Protein AF-A0A9D6ZUT1-F1 (afdb_monomer_lite)

pLDDT: mean 94.82, std 5.67, range [54.94, 98.81]

Sequence 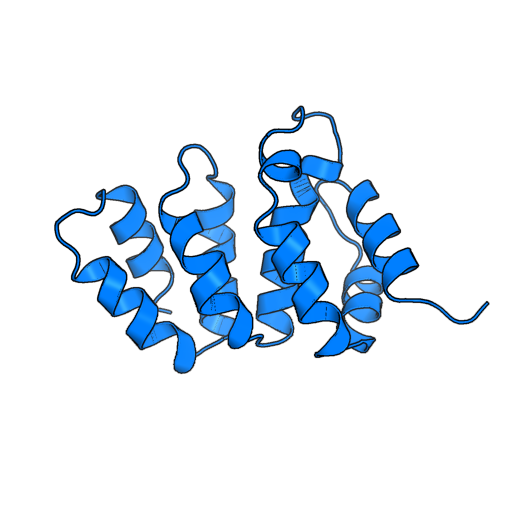(132 aa):
MKETLQNALDEMLTTGETIADDLITRIKAFGQIAVPRLIEIATSEELNHTESDDPRVYAPLHAVKILGELRAVESIEPLLPMLAWDDDDWLDNVFPEYFGHIGKPGIAPLERVLADATRTIHTQARASNSLV

Foldseek 3Di:
DDDDLVVLLVVLQQPAQDDDPVSLVVNCVCQPVNLVVLLCLLLPPCQCPDDNPRSSVCSNVSSLQSCLQSLVLVSQVSCLCVLQDPPPCSLLVRLLSSLVSVPPSNLVSLVVQCPPPVGDPSSNVSSVSNPD

Secondary structure (DSSP, 8-state):
----HHHHHHHHTTSTT---HHHHHHHHHTGGGTHHHHHHHHT-HHHHTS-TTSGGGGHHHHHHHHHHHTT-GGGHHHHGGGGG-SS-THHHHHHHHHHHHH-HHHHHHHHHHHH-TTS-HHHHHHHHHT--

Radius of gyration: 14.71 Å; chains: 1; bounding box: 39×27×40 Å

Structure (mmCIF, N/CA/C/O backbone):
data_AF-A0A9D6ZUT1-F1
#
_entry.id   AF-A0A9D6ZUT1-F1
#
loop_
_atom_site.group_PDB
_atom_site.id
_atom_site.type_symbol
_atom_site.label_atom_id
_atom_site.label_alt_id
_atom_site.label_comp_id
_atom_site.label_asym_id
_atom_site.label_entity_id
_atom_site.label_seq_id
_atom_site.pdbx_PDB_ins_code
_atom_site.Cartn_x
_atom_site.Cartn_y
_atom_site.Cartn_z
_atom_site.occupancy
_atom_site.B_iso_or_equiv
_atom_site.auth_seq_id
_atom_site.auth_comp_id
_atom_site.auth_asym_id
_atom_site.auth_atom_id
_atom_site.pdbx_PDB_model_num
ATOM 1 N N . MET A 1 1 ? -21.723 4.047 20.429 1.00 54.94 1 MET A N 1
ATOM 2 C CA . MET A 1 1 ? -21.621 4.849 19.188 1.00 54.94 1 MET A CA 1
ATOM 3 C C . MET A 1 1 ? -21.538 3.888 18.017 1.00 54.94 1 MET A C 1
ATOM 5 O O . MET A 1 1 ? -20.978 2.818 18.209 1.00 54.94 1 MET A O 1
ATOM 9 N N . LYS A 1 2 ? -22.113 4.219 16.854 1.00 76.38 2 LYS A N 1
ATOM 10 C CA . LYS A 1 2 ? -21.816 3.465 15.625 1.00 76.38 2 LYS A CA 1
ATOM 11 C C . LYS A 1 2 ? -20.376 3.779 15.219 1.00 76.38 2 LYS A C 1
ATOM 13 O O . LYS A 1 2 ? -19.978 4.937 15.314 1.00 76.38 2 LYS A O 1
ATOM 18 N N . GLU A 1 3 ? -19.622 2.764 14.825 1.00 87.81 3 GLU A N 1
ATOM 19 C CA . GLU A 1 3 ? -18.271 2.938 14.296 1.00 87.81 3 GLU A CA 1
ATOM 20 C C . GLU 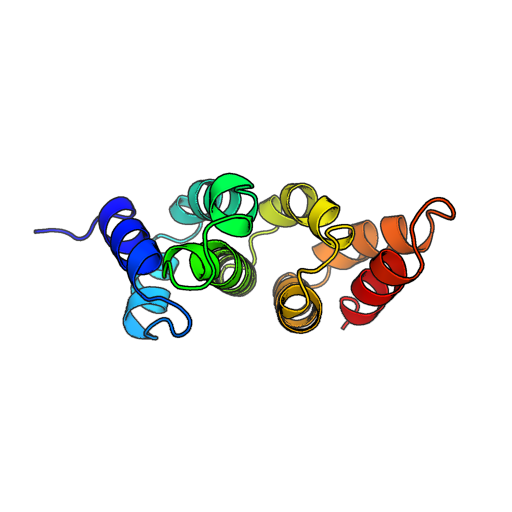A 1 3 ? -18.299 3.769 13.005 1.00 87.81 3 GLU A C 1
ATOM 22 O O . GLU A 1 3 ? -19.228 3.648 12.200 1.00 87.81 3 GLU A O 1
ATOM 27 N N . THR A 1 4 ? -17.303 4.636 12.830 1.00 96.06 4 THR A N 1
ATOM 28 C CA . THR A 1 4 ? -17.105 5.437 11.618 1.00 96.06 4 THR A CA 1
ATOM 29 C C . THR A 1 4 ? -15.783 5.038 10.975 1.00 96.06 4 THR A C 1
ATOM 31 O O . THR A 1 4 ? -14.843 4.666 11.676 1.00 96.06 4 THR A O 1
ATOM 34 N N . LEU A 1 5 ? -15.693 5.160 9.647 1.00 95.62 5 LEU A N 1
ATOM 35 C CA . LEU A 1 5 ? -14.440 4.920 8.930 1.00 95.62 5 LEU A CA 1
ATOM 36 C C . LEU A 1 5 ? -13.315 5.806 9.480 1.00 95.62 5 LEU A C 1
ATOM 38 O O . LEU A 1 5 ? -12.208 5.329 9.672 1.00 95.62 5 LEU A O 1
ATOM 42 N N . GLN A 1 6 ? -13.614 7.075 9.778 1.00 96.50 6 GLN A N 1
ATOM 43 C CA . GLN A 1 6 ? -12.619 8.003 10.312 1.00 96.50 6 GLN A CA 1
ATOM 44 C C . GLN A 1 6 ? -12.026 7.500 11.631 1.00 96.50 6 GLN A C 1
ATOM 46 O O . GLN A 1 6 ? -10.812 7.478 11.755 1.00 96.50 6 GLN A O 1
ATOM 51 N N . ASN A 1 7 ? -12.850 7.014 12.564 1.00 96.38 7 ASN A N 1
ATOM 52 C CA . ASN A 1 7 ? -12.347 6.511 13.842 1.00 96.38 7 ASN A CA 1
ATOM 53 C C . ASN A 1 7 ? -11.437 5.285 13.660 1.00 96.38 7 ASN A C 1
ATOM 55 O O . ASN A 1 7 ? -10.431 5.175 14.350 1.00 96.38 7 ASN A O 1
ATOM 59 N N . ALA A 1 8 ? -11.776 4.376 12.738 1.00 97.19 8 ALA A N 1
ATOM 60 C CA . ALA A 1 8 ? -10.938 3.214 12.445 1.00 97.19 8 ALA A CA 1
ATOM 61 C C . ALA A 1 8 ? -9.606 3.622 11.783 1.00 97.19 8 ALA A C 1
ATOM 63 O O . ALA A 1 8 ? -8.556 3.074 12.103 1.00 97.19 8 ALA A O 1
ATOM 64 N N . LEU A 1 9 ? -9.621 4.619 10.894 1.00 97.44 9 LEU A N 1
ATOM 65 C CA . LEU A 1 9 ? -8.394 5.147 10.289 1.00 97.44 9 LEU A CA 1
ATOM 66 C C . LEU A 1 9 ? -7.528 5.913 11.301 1.00 97.44 9 LEU A C 1
ATOM 68 O O . LEU A 1 9 ? -6.310 5.773 11.273 1.00 97.44 9 LEU A O 1
ATOM 72 N N . ASP A 1 10 ? -8.136 6.668 12.218 1.00 97.19 10 ASP A N 1
ATOM 73 C CA . ASP A 1 10 ? -7.419 7.351 13.303 1.00 97.19 10 ASP A CA 1
ATOM 74 C C . ASP A 1 10 ? -6.724 6.340 14.227 1.00 97.19 10 ASP A C 1
ATOM 76 O O . ASP A 1 10 ? -5.581 6.540 14.631 1.00 97.19 10 ASP A O 1
ATOM 80 N N . GLU A 1 11 ? -7.387 5.218 14.518 1.00 96.94 11 GLU A N 1
ATOM 81 C CA . GLU A 1 11 ? -6.796 4.109 15.268 1.00 96.94 11 GLU A CA 1
ATOM 82 C C . GLU A 1 11 ? -5.605 3.499 14.509 1.00 96.94 11 GLU A C 1
ATOM 84 O O . GLU A 1 11 ? -4.519 3.357 15.080 1.00 96.94 11 GLU A O 1
ATOM 89 N N . MET A 1 12 ? -5.763 3.241 13.204 1.00 97.44 12 MET A N 1
ATOM 90 C CA . MET A 1 12 ? -4.701 2.709 12.339 1.00 97.44 12 MET A CA 1
ATOM 91 C C . MET A 1 12 ? -3.456 3.605 12.330 1.00 97.44 12 MET A C 1
ATOM 93 O O . MET A 1 12 ? -2.341 3.098 12.426 1.00 97.44 12 MET A O 1
ATOM 97 N N . LEU A 1 13 ? -3.637 4.930 12.292 1.00 96.38 13 LEU A N 1
ATOM 98 C CA . LEU A 1 13 ? -2.541 5.908 12.344 1.00 96.38 13 LEU A CA 1
ATOM 99 C C . LEU A 1 13 ? -1.717 5.837 13.643 1.00 96.38 13 LEU A C 1
ATOM 101 O O . LEU A 1 13 ? -0.604 6.350 13.686 1.00 96.38 13 LEU A O 1
ATOM 105 N N . THR A 1 14 ? -2.236 5.205 14.697 1.00 95.00 14 THR A N 1
ATOM 106 C CA . THR A 1 14 ? -1.574 5.123 16.011 1.00 95.00 14 THR A CA 1
ATOM 107 C C . THR A 1 14 ? -1.100 3.718 16.386 1.00 95.00 14 THR A C 1
ATOM 109 O O . THR A 1 14 ? -0.491 3.556 17.442 1.00 95.00 14 THR A O 1
ATOM 112 N N . THR A 1 15 ? -1.346 2.701 15.547 1.00 91.38 15 THR A N 1
ATOM 113 C CA . THR A 1 15 ? -1.064 1.296 15.909 1.00 91.38 15 THR A CA 1
ATOM 114 C C . THR A 1 15 ? 0.423 0.916 15.755 1.00 91.38 15 THR A C 1
ATOM 116 O O . THR A 1 15 ? 0.881 -0.042 16.375 1.00 91.38 15 THR A O 1
ATOM 119 N N . GLY A 1 16 ? 1.211 1.695 15.002 1.00 93.31 16 GLY A N 1
ATOM 120 C CA . GLY A 1 16 ? 2.632 1.417 14.764 1.00 93.31 16 GLY A CA 1
ATOM 121 C C . GLY A 1 16 ? 2.840 0.238 13.810 1.00 93.31 16 GLY A C 1
ATOM 122 O O . GLY A 1 16 ? 2.023 0.016 12.924 1.00 93.31 16 GLY A O 1
ATOM 123 N N . GLU A 1 17 ? 3.923 -0.526 13.976 1.00 92.94 17 GLU A N 1
ATOM 124 C CA . GLU A 1 17 ? 4.332 -1.582 13.029 1.00 92.94 17 GLU A CA 1
ATOM 125 C C . GLU A 1 17 ? 3.309 -2.709 12.861 1.00 92.94 17 GLU A C 1
ATOM 127 O O . GLU A 1 17 ? 3.133 -3.239 11.766 1.00 92.94 17 GLU A O 1
ATOM 132 N N . THR A 1 18 ? 2.623 -3.091 13.937 1.00 93.75 18 THR A N 1
ATOM 133 C CA . THR A 1 18 ? 1.661 -4.197 13.915 1.00 93.75 18 THR A CA 1
ATOM 134 C C . THR A 1 18 ? 0.250 -3.651 13.982 1.00 93.75 18 THR A C 1
ATOM 136 O O . THR A 1 18 ? -0.088 -2.954 14.929 1.00 93.75 18 THR A O 1
ATOM 139 N N . ILE A 1 19 ? -0.592 -4.021 13.021 1.00 93.94 19 ILE A N 1
ATOM 140 C CA . ILE A 1 19 ? -2.022 -3.714 13.039 1.00 93.94 19 ILE A CA 1
ATOM 141 C C . ILE A 1 19 ? -2.816 -4.930 13.530 1.00 93.94 19 ILE A C 1
ATOM 143 O O . ILE A 1 19 ? -2.487 -6.068 13.201 1.00 93.94 19 ILE A O 1
ATOM 147 N N . ALA A 1 20 ? -3.852 -4.704 14.337 1.00 95.44 20 ALA A N 1
ATOM 148 C CA . ALA A 1 20 ? -4.694 -5.785 14.841 1.00 95.44 20 ALA A CA 1
ATOM 149 C C . ALA A 1 20 ? -5.657 -6.311 13.759 1.00 95.44 20 ALA A C 1
ATOM 151 O O . ALA A 1 20 ? -6.266 -5.530 13.021 1.00 95.44 20 ALA A O 1
ATOM 152 N N . ASP A 1 21 ? -5.861 -7.631 13.708 1.00 94.94 21 ASP A N 1
ATOM 153 C CA . ASP A 1 21 ? -6.769 -8.279 12.745 1.00 94.94 21 ASP A CA 1
ATOM 154 C C . ASP A 1 21 ? -8.211 -7.753 12.842 1.00 94.94 21 ASP A C 1
ATOM 156 O O . ASP A 1 21 ? -8.922 -7.650 11.835 1.00 94.94 21 ASP A O 1
ATOM 160 N N . ASP A 1 22 ? -8.664 -7.398 14.051 1.00 96.50 22 ASP A N 1
ATOM 161 C CA . ASP A 1 22 ? -9.987 -6.809 14.247 1.00 96.50 22 ASP A CA 1
ATOM 162 C C . ASP A 1 22 ? -10.084 -5.424 13.599 1.00 96.50 22 ASP A C 1
ATOM 164 O O . ASP A 1 22 ? -11.106 -5.116 12.988 1.00 96.50 22 ASP A O 1
ATOM 168 N N . LEU A 1 23 ? -9.019 -4.619 13.660 1.00 96.94 23 LEU A N 1
ATOM 169 C CA . LEU A 1 23 ? -8.979 -3.296 13.050 1.00 96.94 23 LEU A CA 1
ATOM 170 C C . LEU A 1 23 ? -8.961 -3.398 11.523 1.00 96.94 23 LEU A C 1
ATOM 172 O O . LEU A 1 23 ? -9.748 -2.719 10.859 1.00 96.94 23 LEU A O 1
ATOM 176 N N . ILE A 1 24 ? -8.165 -4.317 10.963 1.00 96.56 24 ILE A N 1
ATOM 177 C CA . ILE A 1 24 ? -8.205 -4.637 9.526 1.00 96.56 24 ILE A CA 1
ATOM 178 C C . ILE A 1 24 ? -9.632 -5.027 9.115 1.00 96.56 24 ILE A C 1
ATOM 180 O O . ILE A 1 24 ? -10.177 -4.508 8.137 1.00 96.56 24 ILE A O 1
ATOM 184 N N . THR A 1 25 ? -10.271 -5.910 9.886 1.00 97.31 25 THR A N 1
ATOM 185 C CA . THR A 1 25 ? -11.641 -6.371 9.619 1.00 97.31 25 THR A CA 1
ATOM 186 C C . THR A 1 25 ? -12.645 -5.218 9.651 1.00 97.31 25 THR A C 1
ATOM 188 O O . THR A 1 25 ? -13.505 -5.133 8.769 1.00 97.31 25 THR A O 1
ATOM 191 N N . ARG A 1 26 ? -12.527 -4.307 10.624 1.00 97.19 26 ARG A N 1
ATOM 192 C CA . ARG A 1 26 ? -13.387 -3.120 10.756 1.00 97.19 26 ARG A CA 1
ATOM 193 C C . ARG A 1 26 ? -13.220 -2.162 9.579 1.00 97.19 26 ARG A C 1
ATOM 195 O O . ARG A 1 26 ? -14.222 -1.766 8.988 1.00 97.19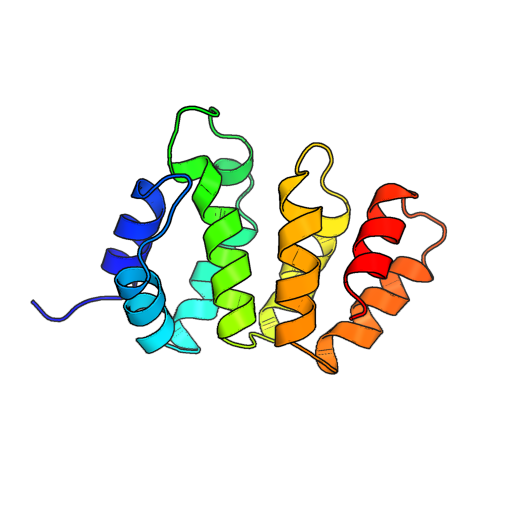 26 ARG A O 1
ATOM 202 N N . ILE A 1 27 ? -11.988 -1.860 9.165 1.00 98.12 27 ILE A N 1
ATOM 203 C CA . ILE A 1 27 ? -11.723 -1.006 7.994 1.00 98.12 27 ILE A CA 1
ATOM 204 C C . ILE A 1 27 ? -12.291 -1.652 6.724 1.00 98.12 27 ILE A C 1
ATOM 206 O O . ILE A 1 27 ? -13.024 -1.009 5.968 1.00 98.12 27 ILE A O 1
ATOM 210 N N . LYS A 1 28 ? -12.037 -2.949 6.514 1.00 97.69 28 LYS A N 1
ATOM 211 C CA . LYS A 1 28 ? -12.542 -3.687 5.346 1.00 97.69 28 LYS A CA 1
ATOM 212 C C . LYS A 1 28 ? -14.064 -3.770 5.294 1.00 97.69 28 LYS A C 1
ATOM 214 O O . LYS A 1 28 ? -14.621 -3.845 4.200 1.00 97.69 28 LYS A O 1
ATOM 219 N N . ALA A 1 29 ? -14.753 -3.723 6.435 1.00 97.62 29 ALA A N 1
ATOM 220 C CA . ALA A 1 29 ? -16.214 -3.720 6.480 1.00 97.62 29 ALA A CA 1
ATOM 221 C C . ALA A 1 29 ? -16.837 -2.481 5.802 1.00 97.62 29 ALA A C 1
ATOM 223 O O . ALA A 1 29 ? -17.990 -2.541 5.371 1.00 97.62 29 ALA A O 1
ATOM 224 N N . PHE A 1 30 ? -16.083 -1.386 5.644 1.00 97.81 30 PHE A N 1
ATOM 225 C CA . PHE A 1 30 ? -16.504 -0.222 4.854 1.00 97.81 30 PHE A CA 1
ATOM 226 C C . PHE A 1 30 ? -16.353 -0.432 3.335 1.00 97.81 30 PHE A C 1
ATOM 228 O O . PHE A 1 30 ? -16.900 0.349 2.550 1.00 97.81 30 PHE A O 1
ATOM 235 N N . GLY A 1 31 ? -15.660 -1.490 2.902 1.00 97.12 31 GLY A N 1
ATOM 236 C CA . GLY A 1 31 ? -15.483 -1.854 1.498 1.00 97.12 31 GLY A CA 1
ATOM 237 C C . GLY A 1 31 ? -14.926 -0.700 0.665 1.00 97.12 31 GLY A C 1
ATOM 238 O O . GLY A 1 31 ? -13.995 -0.012 1.076 1.00 97.12 31 GLY A O 1
ATOM 239 N N . GLN A 1 32 ? -15.548 -0.440 -0.487 1.00 96.31 32 GLN A N 1
ATOM 240 C CA . GLN A 1 32 ? -15.081 0.592 -1.421 1.00 96.31 32 GLN A CA 1
ATOM 241 C C . GLN A 1 32 ? -15.177 2.028 -0.892 1.00 96.31 32 GLN A C 1
ATOM 243 O O . GLN A 1 32 ? -14.530 2.922 -1.426 1.00 96.31 32 GLN A O 1
ATOM 248 N N . ILE A 1 33 ? -15.929 2.275 0.186 1.00 97.50 33 ILE A N 1
ATOM 249 C CA . ILE A 1 33 ? -15.952 3.598 0.830 1.00 97.50 33 ILE A CA 1
ATOM 250 C C . ILE A 1 33 ? -14.592 3.907 1.480 1.00 97.50 33 ILE A C 1
ATOM 252 O O . ILE A 1 33 ? -14.215 5.075 1.571 1.00 97.50 33 ILE A O 1
ATOM 256 N N . ALA A 1 34 ? -13.843 2.884 1.909 1.00 98.31 34 ALA A N 1
ATOM 257 C CA . ALA A 1 34 ? -12.530 3.062 2.525 1.00 98.31 34 ALA A CA 1
ATOM 258 C C . ALA A 1 34 ? -11.429 3.411 1.515 1.00 98.31 34 ALA A C 1
ATOM 260 O O . ALA A 1 34 ? -10.465 4.085 1.878 1.00 98.31 34 ALA A O 1
ATOM 261 N N . VAL A 1 35 ? -11.569 2.986 0.257 1.00 98.69 35 VAL A N 1
ATOM 262 C CA . VAL A 1 35 ? -10.474 3.017 -0.721 1.00 98.69 35 VAL A CA 1
ATOM 263 C C . VAL A 1 35 ? -9.890 4.411 -0.962 1.00 98.69 35 VAL A C 1
ATOM 265 O O . VAL A 1 35 ? -8.671 4.528 -0.868 1.00 98.69 35 VAL A O 1
ATOM 268 N N . PRO A 1 36 ? -10.674 5.487 -1.184 1.00 98.62 36 PRO A N 1
ATOM 269 C CA . PRO A 1 36 ? -10.090 6.810 -1.408 1.00 98.62 36 PRO A CA 1
ATOM 270 C C . PRO A 1 36 ? -9.201 7.274 -0.250 1.00 98.62 36 PRO A C 1
ATOM 272 O O . PRO A 1 36 ? -8.104 7.774 -0.473 1.00 98.62 36 PRO A O 1
ATOM 275 N N . ARG A 1 37 ? -9.634 7.037 0.995 1.00 98.56 37 ARG A N 1
ATOM 276 C CA . ARG A 1 37 ? -8.866 7.424 2.187 1.00 98.56 37 ARG A CA 1
ATOM 277 C C . ARG A 1 37 ? -7.633 6.545 2.388 1.00 98.56 37 ARG A C 1
ATOM 279 O O . ARG A 1 37 ? -6.604 7.039 2.827 1.00 98.56 37 ARG A O 1
ATOM 286 N N . LEU A 1 38 ? -7.721 5.259 2.057 1.00 98.75 38 LEU A N 1
ATOM 287 C CA . LEU A 1 38 ? -6.567 4.360 2.099 1.00 98.75 38 LEU A CA 1
ATOM 288 C C . LEU A 1 38 ? -5.529 4.725 1.030 1.00 98.75 38 LEU A C 1
ATOM 290 O O . LEU A 1 38 ? -4.342 4.687 1.325 1.00 98.75 38 LEU A O 1
ATOM 294 N N . ILE A 1 39 ? -5.952 5.139 -0.170 1.00 98.75 39 ILE A N 1
ATOM 295 C CA . ILE A 1 39 ? -5.039 5.669 -1.196 1.00 98.75 39 ILE A CA 1
ATOM 296 C C . ILE A 1 39 ? -4.343 6.929 -0.677 1.00 98.75 39 ILE A C 1
ATOM 298 O O . ILE A 1 39 ? -3.121 6.996 -0.736 1.00 98.75 39 ILE A O 1
ATOM 302 N N . GLU A 1 40 ? -5.096 7.885 -0.117 1.00 98.44 40 GLU A N 1
ATOM 303 C CA . GLU A 1 40 ? -4.526 9.107 0.472 1.00 98.44 40 GLU A CA 1
ATOM 304 C C . GLU A 1 40 ? -3.445 8.793 1.517 1.00 98.44 40 GLU A C 1
ATOM 306 O O . GLU A 1 40 ? -2.379 9.403 1.491 1.00 98.44 40 GLU A O 1
ATOM 311 N N . ILE A 1 41 ? -3.702 7.829 2.408 1.00 98.19 41 ILE A N 1
ATOM 312 C CA . ILE A 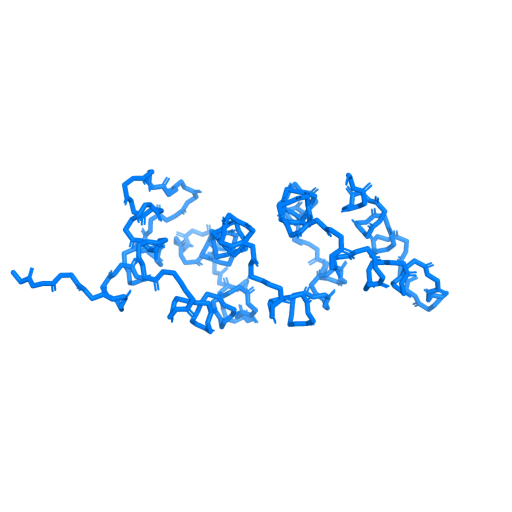1 41 ? -2.743 7.403 3.437 1.00 98.19 41 ILE A CA 1
ATOM 313 C C . ILE A 1 41 ? -1.528 6.711 2.804 1.00 98.19 41 ILE A C 1
ATOM 315 O O . ILE A 1 41 ? -0.399 7.061 3.137 1.00 98.19 41 ILE A O 1
ATOM 319 N N . ALA A 1 42 ? -1.741 5.770 1.879 1.00 97.62 42 ALA A N 1
ATOM 320 C CA . ALA A 1 42 ? -0.673 5.023 1.212 1.00 97.62 42 ALA A CA 1
ATOM 321 C C . ALA A 1 42 ? 0.302 5.930 0.445 1.00 97.62 42 ALA A C 1
ATOM 323 O O . ALA A 1 42 ? 1.503 5.678 0.428 1.00 97.62 42 ALA A O 1
ATOM 324 N N . THR A 1 43 ? -0.204 6.999 -0.175 1.00 96.69 43 THR A N 1
ATOM 325 C CA . THR A 1 43 ? 0.605 7.918 -0.988 1.00 96.69 43 THR A CA 1
ATOM 326 C C . THR A 1 43 ? 1.078 9.159 -0.226 1.00 96.69 43 THR A C 1
ATOM 328 O O . THR A 1 43 ? 1.572 10.099 -0.845 1.00 96.69 43 THR A O 1
ATOM 331 N N . SER A 1 44 ? 0.879 9.222 1.093 1.00 95.69 44 SER A N 1
ATOM 332 C CA . SER A 1 44 ? 1.178 10.423 1.876 1.00 95.69 44 SER A CA 1
ATOM 333 C C . SER A 1 44 ? 2.677 10.591 2.122 1.00 95.69 44 SER A C 1
ATOM 335 O O . SER A 1 44 ? 3.259 9.905 2.957 1.00 95.69 44 SER A O 1
ATOM 337 N N . GLU A 1 45 ? 3.292 11.566 1.451 1.00 89.88 45 GLU A N 1
ATOM 338 C CA . GLU A 1 45 ? 4.698 11.942 1.665 1.00 89.88 45 GLU A CA 1
ATOM 339 C C . GLU A 1 45 ? 4.985 12.345 3.125 1.00 89.88 45 GLU A C 1
ATOM 341 O O . GLU A 1 45 ? 6.037 12.011 3.660 1.00 89.88 45 GLU A O 1
ATOM 346 N N . GLU A 1 46 ? 4.027 12.991 3.804 1.00 92.69 46 GLU A N 1
ATOM 347 C CA . GLU A 1 46 ? 4.154 13.340 5.229 1.00 92.69 46 GLU A CA 1
ATOM 348 C C . GLU A 1 46 ? 4.287 12.093 6.110 1.00 92.69 46 GLU A C 1
ATOM 350 O O . GLU A 1 46 ? 5.075 12.084 7.053 1.00 92.69 46 GLU A O 1
ATOM 355 N N . LEU A 1 47 ? 3.523 11.039 5.808 1.00 93.00 47 LEU A N 1
ATOM 356 C CA . LEU A 1 47 ? 3.552 9.809 6.596 1.00 93.00 47 LEU A CA 1
ATOM 357 C C . LEU A 1 47 ? 4.797 8.976 6.289 1.00 93.00 47 LEU A C 1
ATOM 359 O O . LEU A 1 47 ? 5.360 8.402 7.211 1.00 93.00 47 LEU A O 1
ATOM 363 N N . ASN A 1 48 ? 5.257 8.942 5.035 1.00 85.19 48 ASN A N 1
ATOM 364 C CA . ASN A 1 48 ? 6.461 8.187 4.668 1.00 85.19 48 ASN A CA 1
ATOM 365 C C . ASN A 1 48 ? 7.746 8.801 5.241 1.00 85.19 48 ASN A C 1
ATOM 367 O O . ASN A 1 48 ? 8.692 8.080 5.530 1.00 85.19 48 ASN A O 1
ATOM 371 N N . HIS A 1 49 ? 7.789 10.123 5.427 1.00 85.06 49 HIS A N 1
ATOM 372 C CA . HIS A 1 49 ? 8.986 10.829 5.898 1.00 85.06 49 HIS A CA 1
ATOM 373 C C . HIS A 1 49 ? 8.911 11.278 7.365 1.00 85.06 49 HIS A C 1
ATOM 375 O O . HIS A 1 49 ? 9.712 12.114 7.791 1.00 85.06 49 HIS A O 1
ATOM 381 N N . THR A 1 50 ? 7.947 10.777 8.144 1.00 89.00 50 THR A N 1
ATOM 382 C CA . THR A 1 50 ? 7.929 11.055 9.586 1.00 89.00 50 THR A CA 1
ATOM 383 C C . THR A 1 50 ? 9.056 10.302 10.302 1.00 89.00 50 THR A C 1
ATOM 385 O O . THR A 1 50 ? 9.627 9.346 9.779 1.00 89.00 50 THR A O 1
ATOM 388 N N . GLU A 1 51 ? 9.382 10.741 11.517 1.00 89.31 51 GLU A N 1
ATOM 389 C CA . GLU A 1 51 ? 10.417 10.114 12.341 1.00 89.31 51 GLU A CA 1
ATOM 390 C C . GLU A 1 51 ? 10.133 8.623 12.581 1.00 89.31 51 GLU A C 1
ATOM 392 O O . GLU A 1 51 ? 8.992 8.218 12.796 1.00 89.31 51 GLU A O 1
ATOM 397 N N . SER A 1 52 ? 11.186 7.802 12.586 1.00 83.12 52 SER A N 1
ATOM 398 C CA . SER A 1 52 ? 11.067 6.337 12.703 1.00 83.12 52 SER A CA 1
ATOM 399 C C . SER A 1 52 ? 10.446 5.838 14.019 1.00 83.12 52 SER A C 1
ATOM 401 O O . SER A 1 52 ? 9.999 4.694 14.092 1.00 83.12 52 SER A O 1
ATOM 403 N N . ASP A 1 53 ? 10.429 6.669 15.066 1.00 90.19 53 ASP A N 1
ATOM 404 C CA . ASP A 1 53 ? 9.780 6.379 16.348 1.00 90.19 53 ASP A CA 1
ATOM 405 C C . ASP A 1 53 ? 8.310 6.836 16.398 1.00 90.19 53 ASP A C 1
ATOM 407 O O . ASP A 1 53 ? 7.598 6.516 17.355 1.00 90.19 53 ASP A O 1
ATOM 411 N N . ASP A 1 54 ? 7.830 7.531 15.363 1.00 94.62 54 ASP A N 1
ATOM 412 C CA . ASP A 1 54 ? 6.430 7.897 15.214 1.00 94.62 54 ASP A CA 1
ATOM 413 C C . ASP A 1 54 ? 5.634 6.718 14.625 1.00 94.62 54 ASP A C 1
ATOM 415 O O . ASP A 1 54 ? 5.899 6.288 13.500 1.00 94.62 54 ASP A O 1
ATOM 419 N N . PRO A 1 55 ? 4.604 6.198 15.322 1.00 94.19 55 PRO A N 1
ATOM 420 C CA . PRO A 1 55 ? 3.810 5.072 14.828 1.00 94.19 55 PRO A CA 1
ATOM 421 C C . PRO A 1 55 ? 3.134 5.342 13.475 1.00 94.19 55 PRO A C 1
ATOM 423 O O . PRO A 1 55 ? 2.805 4.392 12.760 1.00 94.19 55 PRO A O 1
ATOM 426 N N . ARG A 1 56 ? 2.941 6.614 13.104 1.00 95.94 56 ARG A N 1
ATOM 427 C CA . ARG A 1 56 ? 2.328 7.020 11.836 1.00 95.94 56 ARG A CA 1
ATOM 428 C C . ARG A 1 56 ? 3.150 6.607 10.615 1.00 95.94 56 ARG A C 1
ATOM 430 O O . ARG A 1 56 ? 2.556 6.455 9.548 1.00 95.94 56 ARG A O 1
ATOM 437 N N . VAL A 1 57 ? 4.456 6.358 10.770 1.00 94.19 57 VAL A N 1
ATOM 438 C CA . VAL A 1 57 ? 5.341 5.916 9.675 1.00 94.19 57 VAL A CA 1
ATOM 439 C C . VAL A 1 57 ? 4.899 4.583 9.061 1.00 94.19 57 VAL A C 1
ATOM 441 O O . VAL A 1 57 ? 5.127 4.320 7.887 1.00 94.19 57 VAL A O 1
ATOM 444 N N . TYR A 1 58 ? 4.182 3.753 9.826 1.00 95.25 58 TYR A N 1
ATOM 445 C CA . TYR A 1 58 ? 3.688 2.450 9.369 1.00 95.25 58 TYR A CA 1
ATOM 446 C C . TYR A 1 58 ? 2.314 2.515 8.691 1.00 95.25 58 TYR A C 1
ATOM 448 O O . TYR A 1 58 ? 1.858 1.531 8.104 1.00 95.25 58 TYR A O 1
ATOM 456 N N . ALA A 1 59 ? 1.620 3.653 8.757 1.00 96.69 59 ALA A N 1
ATOM 457 C CA . ALA A 1 59 ? 0.278 3.773 8.200 1.00 96.69 59 ALA A CA 1
ATOM 458 C C . ALA A 1 59 ? 0.214 3.563 6.671 1.00 96.69 59 ALA A C 1
ATOM 460 O O . ALA A 1 59 ? -0.721 2.887 6.230 1.00 96.69 59 ALA A O 1
ATOM 461 N N . PRO A 1 60 ? 1.175 4.052 5.857 1.00 96.88 60 PRO A N 1
ATOM 462 C CA . PRO A 1 60 ? 1.215 3.760 4.425 1.00 96.88 60 PRO A CA 1
ATOM 463 C C . PRO A 1 60 ? 1.312 2.260 4.131 1.00 96.88 60 PRO A C 1
ATOM 465 O O . PRO A 1 60 ? 0.544 1.739 3.320 1.00 96.88 60 PRO A O 1
ATOM 468 N N . LEU A 1 61 ? 2.172 1.543 4.862 1.00 96.19 61 LEU A N 1
ATOM 469 C CA . LEU A 1 61 ? 2.318 0.090 4.767 1.00 96.19 61 LEU A CA 1
ATOM 470 C C . LEU A 1 61 ? 0.987 -0.625 5.020 1.00 96.19 61 LEU A C 1
ATOM 472 O O . LEU A 1 61 ? 0.563 -1.460 4.213 1.00 96.19 61 LEU A O 1
ATOM 476 N N . HIS A 1 62 ? 0.299 -0.278 6.112 1.00 97.69 62 HIS A N 1
ATOM 477 C CA . HIS A 1 62 ? -1.004 -0.866 6.447 1.00 97.69 62 HIS A CA 1
ATOM 478 C C . HIS A 1 62 ? -2.058 -0.565 5.389 1.00 97.69 62 HIS A C 1
ATOM 480 O O . HIS A 1 62 ? -2.821 -1.452 5.000 1.00 97.69 62 HIS A O 1
ATOM 486 N N . ALA A 1 63 ? -2.076 0.664 4.878 1.00 98.44 63 ALA A N 1
ATOM 487 C CA . ALA A 1 63 ? -3.016 1.066 3.849 1.00 98.44 63 ALA A CA 1
ATOM 488 C C . ALA A 1 63 ? -2.832 0.258 2.555 1.00 98.44 63 ALA A C 1
ATOM 490 O O . ALA A 1 63 ? -3.823 -0.240 2.016 1.00 98.44 63 ALA A O 1
ATOM 491 N N . VAL A 1 64 ? -1.593 0.047 2.094 1.00 98.38 64 VAL A N 1
ATOM 492 C CA . VAL A 1 64 ? -1.315 -0.772 0.898 1.00 98.38 64 VAL A CA 1
ATOM 493 C C . VAL A 1 64 ? -1.789 -2.217 1.089 1.00 98.38 64 VAL A C 1
ATOM 495 O O . VAL A 1 64 ? -2.457 -2.760 0.205 1.00 98.38 64 VAL A O 1
ATOM 498 N N . LYS A 1 65 ? -1.520 -2.834 2.249 1.00 97.88 65 LYS A N 1
ATOM 499 C CA . LYS A 1 65 ? -1.992 -4.200 2.548 1.00 97.88 65 LYS A CA 1
ATOM 500 C C . LYS A 1 65 ? -3.516 -4.302 2.473 1.00 97.88 65 LYS A C 1
ATOM 502 O O . LYS A 1 65 ? -4.052 -5.162 1.772 1.00 97.88 65 LYS A O 1
ATOM 507 N N . ILE A 1 66 ? -4.223 -3.375 3.124 1.00 98.50 66 ILE A N 1
ATOM 508 C CA . ILE A 1 66 ? -5.693 -3.359 3.139 1.00 98.50 66 ILE A CA 1
ATOM 509 C C . ILE A 1 66 ? -6.261 -3.108 1.732 1.00 98.50 66 ILE A C 1
ATOM 511 O O . ILE A 1 66 ? -7.238 -3.755 1.351 1.00 98.50 66 ILE A O 1
ATOM 515 N N . LEU A 1 67 ? -5.654 -2.221 0.934 1.00 98.81 67 LEU A N 1
ATOM 516 C CA . LEU A 1 67 ? -6.043 -1.992 -0.466 1.00 98.81 67 LEU A CA 1
ATOM 517 C C . LEU A 1 67 ? -5.932 -3.272 -1.307 1.00 98.81 67 LEU A C 1
ATOM 519 O O . LEU A 1 67 ? -6.827 -3.562 -2.109 1.00 98.81 67 LEU A O 1
ATOM 523 N N . GLY A 1 68 ? -4.879 -4.062 -1.080 1.00 98.31 68 GLY A N 1
ATOM 524 C CA . GLY A 1 68 ? -4.700 -5.376 -1.694 1.00 98.31 68 GLY A CA 1
ATOM 525 C C . GLY A 1 68 ? -5.836 -6.318 -1.315 1.00 98.31 68 GLY A C 1
ATOM 526 O O . GLY A 1 68 ? -6.542 -6.825 -2.185 1.00 98.31 68 GLY A O 1
ATOM 527 N N . GLU A 1 69 ? -6.100 -6.483 -0.019 1.00 97.94 69 GLU A N 1
ATOM 528 C CA . GLU A 1 69 ? -7.180 -7.348 0.472 1.00 97.94 69 GLU A CA 1
ATOM 529 C C . GLU A 1 69 ? -8.583 -6.927 -0.004 1.00 97.94 69 GLU A C 1
ATOM 531 O O . GLU A 1 69 ? -9.461 -7.779 -0.179 1.00 97.94 69 GLU A O 1
ATOM 536 N N . LEU A 1 70 ? -8.802 -5.628 -0.230 1.00 98.44 70 LEU A N 1
ATOM 537 C CA . LEU A 1 70 ? -10.026 -5.078 -0.824 1.00 98.44 70 LEU A CA 1
ATOM 538 C C . LEU A 1 70 ? -10.094 -5.247 -2.349 1.00 98.44 70 LEU A C 1
ATOM 540 O O . LEU A 1 70 ? -11.158 -5.035 -2.936 1.00 98.44 70 LEU A O 1
ATOM 544 N N . ARG A 1 71 ? -8.991 -5.651 -2.989 1.00 98.19 71 ARG A N 1
ATOM 545 C CA . ARG A 1 71 ? -8.830 -5.738 -4.448 1.00 98.19 71 ARG A CA 1
ATOM 546 C C . ARG A 1 71 ? -9.163 -4.411 -5.136 1.00 98.19 71 ARG A C 1
ATOM 548 O O . ARG A 1 71 ? -9.872 -4.385 -6.145 1.00 98.19 71 ARG A O 1
ATOM 555 N N . ALA A 1 72 ? -8.677 -3.316 -4.558 1.00 98.62 72 ALA A N 1
ATOM 556 C CA . ALA A 1 72 ? -8.923 -1.953 -5.011 1.00 98.62 72 ALA A CA 1
ATOM 557 C C . ALA A 1 72 ? -8.198 -1.668 -6.340 1.00 98.62 72 ALA A C 1
ATOM 559 O O . ALA A 1 72 ? -7.068 -1.198 -6.374 1.00 98.62 72 ALA A O 1
ATOM 560 N N . VAL A 1 73 ? -8.832 -1.960 -7.475 1.00 98.56 73 VAL A N 1
ATOM 561 C CA . VAL A 1 73 ? -8.222 -1.738 -8.802 1.00 98.56 73 VAL A CA 1
ATOM 562 C C . VAL A 1 73 ? -7.902 -0.255 -9.029 1.00 98.56 73 VAL A C 1
ATOM 564 O O . VAL A 1 73 ? -6.914 0.077 -9.684 1.00 98.56 73 VAL A O 1
ATOM 567 N N . GLU A 1 74 ? -8.698 0.646 -8.458 1.00 98.00 74 GLU A N 1
ATOM 568 C CA . GLU A 1 74 ? -8.479 2.089 -8.526 1.00 98.00 74 GLU A CA 1
ATOM 569 C C . GLU A 1 74 ? -7.202 2.565 -7.817 1.00 98.00 74 GLU A C 1
ATOM 571 O O . GLU A 1 74 ? -6.728 3.654 -8.138 1.00 98.00 74 GLU A O 1
ATOM 576 N N . SER A 1 75 ? -6.610 1.773 -6.909 1.00 98.69 75 SER A N 1
ATOM 577 C CA . SER A 1 75 ? -5.346 2.137 -6.258 1.00 98.69 75 SER A CA 1
ATOM 578 C C . SER A 1 75 ? -4.114 1.812 -7.098 1.00 98.69 75 SER A C 1
ATOM 580 O O . SER A 1 75 ? -3.028 2.266 -6.759 1.00 98.69 75 SER A O 1
ATOM 582 N N . ILE A 1 76 ? -4.243 1.089 -8.219 1.00 98.62 76 ILE A N 1
ATOM 583 C CA . ILE A 1 76 ? -3.085 0.698 -9.036 1.00 98.62 76 ILE A CA 1
ATOM 584 C C . ILE A 1 76 ? -2.320 1.917 -9.553 1.00 98.62 76 ILE A C 1
ATOM 586 O O . ILE A 1 76 ? -1.133 2.039 -9.281 1.00 98.62 76 ILE A O 1
ATOM 590 N N . GLU A 1 77 ? -2.977 2.815 -10.289 1.00 98.19 77 GLU A N 1
ATOM 591 C CA . GLU A 1 77 ? -2.295 3.973 -10.884 1.00 98.19 77 GLU A CA 1
ATOM 592 C C . GLU A 1 77 ? -1.783 4.974 -9.822 1.00 98.19 77 GLU A C 1
ATOM 594 O O . GLU A 1 77 ? -0.665 5.457 -9.986 1.00 98.19 77 GLU A O 1
ATOM 599 N N . PRO A 1 78 ? -2.501 5.248 -8.709 1.00 98.44 78 PRO A N 1
ATOM 600 C CA . PRO A 1 78 ? -1.962 6.043 -7.600 1.00 98.44 78 PRO A CA 1
ATOM 601 C C . PRO A 1 78 ? -0.720 5.451 -6.920 1.00 98.44 78 PRO A C 1
ATOM 603 O O . PRO A 1 78 ? 0.180 6.206 -6.566 1.00 98.44 78 PRO A O 1
ATOM 606 N N . LEU A 1 79 ? -0.658 4.125 -6.736 1.00 98.06 79 LEU A N 1
ATOM 607 C CA . LEU A 1 79 ? 0.456 3.459 -6.044 1.00 98.06 79 LEU A CA 1
ATOM 608 C C . LEU A 1 79 ? 1.620 3.117 -6.988 1.00 98.06 79 LEU A C 1
ATOM 610 O O . LEU A 1 79 ? 2.743 2.925 -6.530 1.00 98.06 79 LEU A O 1
ATOM 614 N N . LEU A 1 80 ? 1.400 3.053 -8.306 1.00 96.88 80 LEU A N 1
ATOM 615 C CA . LEU A 1 80 ? 2.435 2.672 -9.276 1.00 96.88 80 LEU A CA 1
ATOM 616 C C . LEU A 1 80 ? 3.725 3.520 -9.187 1.00 96.88 80 LEU A C 1
ATOM 618 O O . LEU A 1 80 ? 4.807 2.938 -9.290 1.00 96.88 80 LEU A O 1
ATOM 622 N N . PRO A 1 81 ? 3.675 4.853 -8.964 1.00 95.62 81 PRO A N 1
ATOM 623 C CA . PRO A 1 81 ? 4.877 5.667 -8.780 1.00 95.62 81 PRO A CA 1
ATOM 624 C C . PRO A 1 81 ? 5.745 5.254 -7.584 1.00 95.62 81 PRO A C 1
ATOM 626 O O . PRO A 1 81 ? 6.953 5.478 -7.629 1.00 95.62 81 PRO A O 1
ATOM 629 N N . MET A 1 82 ? 5.166 4.615 -6.559 1.00 95.62 82 MET A N 1
ATOM 630 C CA . MET A 1 82 ? 5.882 4.176 -5.352 1.00 95.62 82 MET A CA 1
ATOM 631 C C . MET A 1 82 ? 6.935 3.106 -5.651 1.00 95.62 82 MET A C 1
ATOM 633 O O . MET A 1 82 ? 7.915 2.988 -4.928 1.00 95.62 82 MET A O 1
ATOM 637 N N . LEU A 1 83 ? 6.818 2.374 -6.768 1.00 94.88 83 LEU A N 1
ATOM 638 C CA . LEU A 1 83 ? 7.868 1.452 -7.228 1.00 94.88 83 LEU A CA 1
ATOM 639 C C . LEU A 1 83 ? 9.238 2.145 -7.379 1.00 94.88 83 LEU A C 1
ATOM 641 O O . LEU A 1 83 ? 10.274 1.477 -7.346 1.00 94.88 83 LEU A O 1
ATOM 645 N N . ALA A 1 84 ? 9.251 3.466 -7.572 1.00 94.06 84 ALA A N 1
ATOM 646 C CA . ALA A 1 84 ? 10.452 4.283 -7.699 1.00 94.06 84 ALA A CA 1
ATOM 647 C C . ALA A 1 84 ? 10.890 4.982 -6.402 1.00 94.06 84 ALA A C 1
ATOM 649 O O . ALA A 1 84 ? 11.831 5.765 -6.462 1.00 94.06 84 ALA A O 1
ATOM 650 N N . TRP A 1 85 ? 10.232 4.740 -5.266 1.00 91.06 85 TRP A N 1
ATOM 651 C CA . TRP A 1 85 ? 10.652 5.312 -3.986 1.00 91.06 85 TRP A CA 1
ATOM 652 C C . TRP A 1 85 ? 11.911 4.622 -3.475 1.00 91.06 85 TRP A C 1
ATOM 654 O O . TRP A 1 85 ? 11.957 3.399 -3.337 1.00 91.06 85 TRP A O 1
ATOM 664 N N . ASP A 1 86 ? 12.957 5.402 -3.250 1.00 78.56 86 ASP A N 1
ATOM 665 C CA . ASP A 1 86 ? 14.209 4.906 -2.693 1.00 78.56 86 ASP A CA 1
ATOM 666 C C . ASP A 1 86 ? 14.086 4.813 -1.159 1.00 78.56 86 ASP A C 1
ATOM 668 O O . ASP A 1 86 ? 13.294 5.530 -0.562 1.00 78.56 86 ASP A O 1
ATOM 672 N N . ASP A 1 87 ? 14.829 3.901 -0.529 1.00 76.00 87 ASP A N 1
ATOM 673 C CA . ASP A 1 87 ? 14.858 3.668 0.931 1.00 76.00 87 ASP A CA 1
ATOM 674 C C . ASP A 1 87 ? 13.578 3.100 1.596 1.00 76.00 87 ASP A C 1
ATOM 676 O O . ASP A 1 87 ? 13.589 2.809 2.789 1.00 76.00 87 ASP A O 1
ATOM 680 N N . ASP A 1 88 ? 12.523 2.809 0.829 1.00 82.19 88 ASP A N 1
ATOM 681 C CA . ASP A 1 88 ? 11.318 2.097 1.294 1.00 82.19 88 ASP A CA 1
ATOM 682 C C . ASP A 1 88 ? 11.384 0.579 1.015 1.00 82.19 88 ASP A C 1
ATOM 684 O O . ASP A 1 88 ? 10.679 0.038 0.156 1.00 82.19 88 ASP A O 1
ATOM 688 N N . ASP A 1 89 ? 12.269 -0.137 1.708 1.00 84.88 89 ASP A N 1
ATOM 689 C CA . ASP A 1 89 ? 12.478 -1.586 1.525 1.00 84.88 89 ASP A CA 1
ATOM 690 C C . ASP A 1 89 ? 11.233 -2.439 1.846 1.00 84.88 89 ASP A C 1
ATOM 692 O O . ASP A 1 89 ? 11.022 -3.503 1.258 1.00 84.88 89 ASP A O 1
ATOM 696 N N . TRP A 1 90 ? 10.340 -1.950 2.707 1.00 91.25 90 TRP A N 1
ATOM 697 C CA . TRP A 1 90 ? 9.067 -2.604 3.010 1.00 91.25 90 TRP A CA 1
ATOM 698 C C . TRP A 1 90 ? 8.188 -2.806 1.762 1.00 91.25 90 TRP A C 1
ATOM 700 O O . TRP A 1 90 ? 7.417 -3.774 1.711 1.00 91.25 90 TRP A O 1
ATOM 710 N N . LEU A 1 91 ? 8.327 -1.956 0.734 1.00 93.62 91 LEU A N 1
ATOM 711 C CA . LEU A 1 91 ? 7.615 -2.099 -0.541 1.00 93.62 91 LEU A CA 1
ATOM 712 C C . LEU A 1 91 ? 7.958 -3.415 -1.242 1.00 93.62 91 LEU A C 1
ATOM 714 O O . LEU A 1 91 ? 7.080 -4.004 -1.872 1.00 93.62 91 LEU A O 1
ATOM 718 N N . ASP A 1 92 ? 9.189 -3.913 -1.092 1.00 93.12 92 ASP A N 1
ATOM 719 C CA . ASP A 1 92 ? 9.640 -5.159 -1.724 1.00 93.12 92 ASP A CA 1
ATOM 720 C C . ASP A 1 92 ? 8.854 -6.374 -1.226 1.00 93.12 92 ASP A C 1
ATOM 722 O O . ASP A 1 92 ? 8.687 -7.350 -1.957 1.00 93.12 92 ASP A O 1
ATO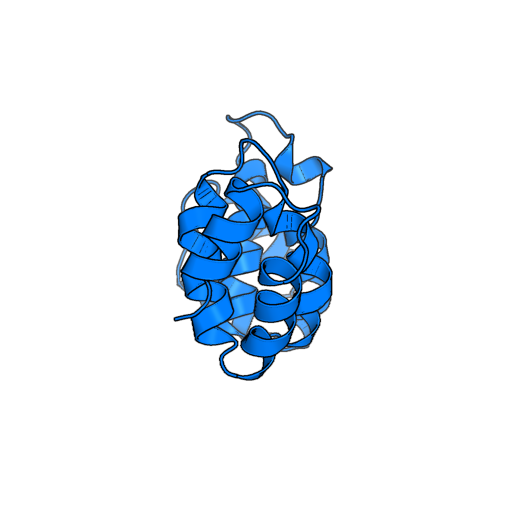M 726 N N . ASN A 1 93 ? 8.340 -6.298 0.003 1.00 91.38 93 ASN A N 1
ATOM 727 C CA . ASN A 1 93 ? 7.532 -7.349 0.611 1.00 91.38 93 ASN A CA 1
ATOM 728 C C . ASN A 1 93 ? 6.036 -7.133 0.359 1.00 91.38 93 ASN A C 1
ATOM 730 O O . ASN A 1 93 ? 5.301 -8.085 0.109 1.00 91.38 93 ASN A O 1
ATOM 734 N N . VAL A 1 94 ? 5.575 -5.882 0.414 1.00 95.50 94 VAL A N 1
ATOM 735 C CA . VAL A 1 94 ? 4.140 -5.572 0.379 1.00 95.50 94 VAL A CA 1
ATOM 736 C C . VAL A 1 94 ? 3.581 -5.518 -1.041 1.00 95.50 94 VAL A C 1
ATOM 738 O O . VAL A 1 94 ? 2.444 -5.938 -1.265 1.00 95.50 94 VAL A O 1
ATOM 741 N N . PHE A 1 95 ? 4.343 -5.026 -2.020 1.00 97.38 95 PHE A N 1
ATOM 742 C CA . PHE A 1 95 ? 3.837 -4.882 -3.387 1.00 97.38 95 PHE A CA 1
ATOM 743 C C . PHE A 1 95 ? 3.538 -6.222 -4.074 1.00 97.38 95 PHE A C 1
ATOM 745 O O . PHE A 1 95 ? 2.484 -6.306 -4.711 1.00 97.38 95 PHE A O 1
ATOM 752 N N . PRO A 1 96 ? 4.345 -7.289 -3.909 1.00 97.50 96 PRO A N 1
ATOM 753 C CA . PRO A 1 96 ? 3.986 -8.608 -4.424 1.00 97.50 96 PRO A CA 1
ATOM 754 C C . PRO A 1 96 ? 2.653 -9.136 -3.888 1.00 97.50 96 PRO A C 1
ATOM 756 O O . PRO A 1 96 ? 1.827 -9.615 -4.663 1.00 97.50 96 PRO A O 1
ATOM 759 N N . GLU A 1 97 ? 2.393 -8.992 -2.586 1.00 97.50 97 GLU A N 1
ATOM 760 C CA . GLU A 1 97 ? 1.116 -9.399 -1.987 1.00 97.50 97 GLU A CA 1
ATOM 761 C C . GLU A 1 97 ? -0.046 -8.538 -2.499 1.00 97.50 97 GLU A C 1
ATOM 763 O O . GLU A 1 97 ? -1.078 -9.063 -2.925 1.00 97.50 97 GLU A O 1
ATOM 768 N N . TYR A 1 98 ? 0.139 -7.214 -2.525 1.00 98.44 98 TYR A N 1
ATOM 769 C CA . TYR A 1 98 ? -0.844 -6.265 -3.040 1.00 98.44 98 TYR A CA 1
ATOM 770 C C . TYR A 1 98 ? -1.233 -6.584 -4.490 1.00 98.44 98 TYR A C 1
ATOM 772 O O . TYR A 1 98 ? -2.412 -6.807 -4.780 1.00 98.44 98 TYR A O 1
ATOM 780 N N . PHE A 1 99 ? -0.261 -6.667 -5.402 1.00 98.44 99 PHE A N 1
ATOM 781 C CA . PHE A 1 99 ? -0.526 -6.958 -6.811 1.00 98.44 99 PHE A CA 1
ATOM 782 C C . PHE A 1 99 ? -1.052 -8.384 -7.020 1.00 98.44 99 PHE A C 1
ATOM 784 O O . PHE A 1 99 ? -1.932 -8.577 -7.864 1.00 98.44 99 PHE A O 1
ATOM 791 N N . GLY A 1 100 ? -0.622 -9.354 -6.208 1.00 98.06 100 GLY A N 1
ATOM 792 C CA . GLY A 1 100 ? -1.184 -10.705 -6.194 1.00 98.06 100 GLY A CA 1
ATOM 793 C C . GLY A 1 100 ? -2.671 -10.729 -5.821 1.00 98.06 100 GLY A C 1
ATOM 794 O O . GLY A 1 100 ? -3.464 -11.438 -6.447 1.00 98.06 100 GLY A O 1
ATOM 795 N N . HIS A 1 101 ? -3.096 -9.908 -4.856 1.00 98.12 101 HIS A N 1
ATOM 796 C CA . HIS A 1 101 ? -4.514 -9.767 -4.520 1.00 98.12 101 HIS A CA 1
ATOM 797 C C . HIS A 1 101 ? -5.326 -9.030 -5.593 1.00 98.12 101 HIS A C 1
ATOM 799 O O . HIS A 1 101 ? -6.467 -9.421 -5.864 1.00 98.12 101 HIS A O 1
ATOM 805 N N . ILE A 1 102 ? -4.750 -7.995 -6.215 1.00 98.31 102 ILE A N 1
ATOM 806 C CA . ILE A 1 102 ? -5.355 -7.279 -7.350 1.00 98.31 102 ILE A CA 1
ATOM 807 C C . ILE A 1 102 ? -5.570 -8.234 -8.534 1.00 98.31 102 ILE A C 1
ATOM 809 O O . ILE A 1 102 ? -6.634 -8.232 -9.162 1.00 98.31 102 ILE A O 1
ATOM 813 N N . GLY A 1 103 ? -4.578 -9.076 -8.831 1.00 97.31 103 GLY A N 1
ATOM 814 C CA . GLY A 1 103 ? -4.605 -10.056 -9.910 1.00 97.31 103 GLY A CA 1
ATOM 815 C C . GLY A 1 103 ? -4.491 -9.420 -11.298 1.00 97.31 103 GLY A C 1
ATOM 816 O O . GLY A 1 103 ? -3.748 -8.465 -11.516 1.00 97.31 103 GLY A O 1
ATOM 817 N N . LYS A 1 104 ? -5.251 -9.946 -12.272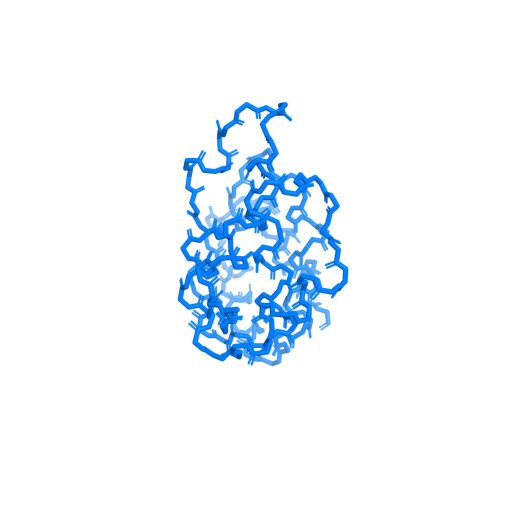 1.00 98.00 104 LYS A N 1
ATOM 818 C CA . LYS A 1 104 ? -5.133 -9.596 -13.704 1.00 98.00 104 LYS A CA 1
ATOM 819 C C . LYS A 1 104 ? -5.052 -8.085 -14.016 1.00 98.00 104 LYS A C 1
ATOM 821 O O . LYS A 1 104 ? -4.260 -7.736 -14.891 1.00 98.00 104 LYS A O 1
ATOM 826 N N . PRO A 1 105 ? -5.824 -7.186 -13.372 1.00 98.12 105 PRO A N 1
ATOM 827 C CA . PRO A 1 105 ? -5.720 -5.746 -13.622 1.00 98.12 105 PRO A CA 1
ATOM 828 C C . PRO A 1 105 ? -4.332 -5.145 -13.348 1.00 98.12 105 PRO A C 1
ATOM 830 O O . PRO A 1 105 ? -3.991 -4.140 -13.964 1.00 98.12 105 PRO A O 1
ATOM 833 N N . GLY A 1 106 ? -3.529 -5.759 -12.473 1.00 97.88 106 GLY A N 1
ATOM 834 C CA . GLY A 1 106 ? -2.179 -5.302 -12.133 1.00 97.88 106 GLY A CA 1
ATOM 835 C C . GLY A 1 106 ? -1.113 -5.613 -13.187 1.00 97.88 106 GLY A C 1
ATOM 836 O O . GLY A 1 106 ? -0.094 -4.932 -13.232 1.00 97.88 106 GLY A O 1
ATOM 837 N N . ILE A 1 107 ? -1.353 -6.584 -14.078 1.00 98.25 107 ILE A N 1
ATOM 838 C CA . ILE A 1 107 ? -0.332 -7.087 -15.014 1.00 98.25 107 ILE A CA 1
ATOM 839 C C . ILE A 1 107 ? 0.112 -6.004 -16.005 1.00 98.25 107 ILE A C 1
ATOM 841 O O . ILE A 1 107 ? 1.291 -5.674 -16.071 1.00 98.25 107 ILE A O 1
ATOM 845 N N . ALA A 1 108 ? -0.823 -5.414 -16.757 1.00 98.12 108 ALA A N 1
ATOM 846 C CA . ALA A 1 108 ? -0.471 -4.455 -17.808 1.00 98.12 108 ALA A CA 1
ATOM 847 C C . ALA A 1 108 ? 0.221 -3.175 -17.275 1.00 98.12 108 ALA A C 1
ATOM 849 O O . ALA A 1 108 ? 1.157 -2.693 -17.918 1.00 98.12 108 ALA A O 1
ATOM 850 N N . PRO A 1 109 ? -0.175 -2.608 -16.116 1.00 98.25 109 PRO A N 1
ATOM 851 C CA . PRO A 1 109 ? 0.574 -1.526 -15.476 1.00 98.25 109 PRO A CA 1
ATOM 852 C C . PRO A 1 109 ? 2.011 -1.905 -15.093 1.00 98.25 109 PRO A C 1
ATOM 854 O O . PRO A 1 109 ? 2.923 -1.120 -15.345 1.00 98.25 109 PRO A O 1
ATOM 857 N N . LEU A 1 110 ? 2.236 -3.104 -14.550 1.00 98.31 110 LEU A N 1
ATOM 858 C CA . LEU A 1 110 ? 3.580 -3.578 -14.198 1.00 98.31 110 LEU A CA 1
ATOM 859 C C . LEU A 1 110 ? 4.445 -3.839 -15.441 1.00 98.31 110 LEU A C 1
ATOM 861 O O . LEU A 1 110 ? 5.600 -3.417 -15.486 1.00 98.31 110 LEU A O 1
ATOM 865 N N . GLU A 1 111 ? 3.882 -4.444 -16.492 1.00 98.12 111 GLU A N 1
ATOM 866 C CA . GLU A 1 111 ? 4.568 -4.633 -17.780 1.00 98.12 111 GLU A CA 1
ATOM 867 C C . GLU A 1 111 ? 5.017 -3.301 -18.393 1.00 98.12 111 GLU A C 1
ATOM 869 O O . GLU A 1 111 ? 6.108 -3.209 -18.956 1.00 98.12 111 GLU A O 1
ATOM 874 N N . ARG A 1 112 ? 4.212 -2.242 -18.245 1.00 97.56 112 ARG A N 1
ATOM 875 C CA . ARG A 1 112 ? 4.572 -0.888 -18.691 1.00 97.56 112 ARG A CA 1
ATOM 876 C C . ARG A 1 112 ? 5.809 -0.362 -17.967 1.00 97.56 112 ARG A C 1
ATOM 878 O O . ARG A 1 112 ? 6.656 0.253 -18.608 1.00 97.56 112 ARG A O 1
ATOM 885 N N . VAL A 1 113 ? 5.916 -0.602 -16.660 1.00 97.19 113 VAL A N 1
ATOM 886 C CA . VAL A 1 113 ? 7.091 -0.208 -15.866 1.00 97.19 113 VAL A CA 1
ATOM 887 C C . VAL A 1 113 ? 8.326 -0.998 -16.302 1.00 97.19 113 VAL A C 1
ATOM 889 O O . VAL A 1 113 ? 9.395 -0.414 -16.466 1.00 97.19 113 VAL A O 1
ATOM 892 N N . LEU A 1 114 ? 8.180 -2.300 -16.556 1.00 97.12 114 LEU A N 1
ATOM 893 C CA . LEU A 1 114 ? 9.269 -3.153 -17.043 1.00 97.12 114 LEU A CA 1
ATOM 894 C C . LEU A 1 114 ? 9.752 -2.768 -18.448 1.00 97.12 114 LEU A C 1
ATOM 896 O O . LEU A 1 114 ? 10.943 -2.852 -18.735 1.00 97.12 114 LEU A O 1
ATOM 900 N N . ALA A 1 115 ? 8.840 -2.341 -19.323 1.00 96.75 115 ALA A N 1
ATOM 901 C CA . ALA A 1 115 ? 9.160 -1.927 -20.688 1.00 96.75 115 ALA A CA 1
ATOM 902 C C . ALA A 1 115 ? 9.795 -0.525 -20.774 1.00 96.75 115 ALA A C 1
ATOM 904 O O . ALA A 1 115 ? 10.358 -0.164 -21.810 1.00 96.75 115 ALA A O 1
ATOM 905 N N . ASP A 1 116 ? 9.704 0.277 -19.711 1.00 96.56 116 ASP A N 1
ATOM 906 C CA . ASP A 1 116 ? 10.261 1.624 -19.658 1.00 96.56 116 ASP A CA 1
ATOM 907 C C . ASP A 1 116 ? 11.760 1.580 -19.319 1.00 96.56 116 ASP A C 1
ATOM 909 O O . ASP A 1 116 ? 12.172 1.458 -18.165 1.00 96.56 116 ASP A O 1
ATOM 913 N N . ALA A 1 117 ? 12.589 1.712 -20.357 1.00 93.06 117 ALA A N 1
ATOM 914 C CA . ALA A 1 117 ? 14.049 1.694 -20.253 1.00 93.06 117 ALA A CA 1
ATOM 915 C C . ALA A 1 117 ? 14.643 2.900 -19.499 1.00 93.06 117 ALA A C 1
ATOM 917 O O . ALA A 1 117 ? 15.849 2.926 -19.257 1.00 93.06 117 ALA A O 1
ATOM 918 N N . THR A 1 118 ? 13.831 3.903 -19.148 1.00 95.69 118 THR A N 1
ATOM 919 C CA . THR A 1 118 ? 14.283 5.050 -18.344 1.00 95.69 118 THR A CA 1
ATOM 920 C C . THR A 1 118 ? 14.215 4.783 -16.840 1.00 95.69 118 THR A C 1
ATOM 922 O O . THR A 1 118 ? 14.755 5.564 -16.057 1.00 95.69 118 THR A O 1
ATOM 925 N N . ARG A 1 119 ? 13.570 3.685 -16.421 1.00 93.25 119 ARG A N 1
ATOM 926 C CA . ARG A 1 119 ? 13.428 3.305 -15.011 1.00 93.25 119 ARG A CA 1
ATOM 927 C C . ARG A 1 119 ? 14.713 2.713 -14.452 1.00 93.25 119 ARG A C 1
ATOM 929 O O . ARG A 1 119 ? 15.505 2.100 -15.164 1.00 93.25 119 ARG A O 1
ATOM 936 N N . THR A 1 120 ? 14.906 2.891 -13.148 1.00 93.69 120 THR A N 1
ATOM 937 C CA . THR A 1 120 ? 16.038 2.291 -12.446 1.00 93.69 120 THR A CA 1
ATOM 938 C C . THR A 1 120 ? 15.867 0.774 -12.371 1.00 93.69 120 THR A C 1
ATOM 940 O O . THR A 1 120 ? 14.748 0.250 -12.400 1.00 93.69 120 THR A O 1
ATOM 943 N N . ILE A 1 121 ? 16.986 0.060 -12.221 1.00 91.44 121 ILE A N 1
ATOM 944 C CA . ILE A 1 121 ? 16.966 -1.396 -12.027 1.00 91.44 121 ILE A CA 1
ATOM 945 C C . ILE A 1 121 ? 16.141 -1.794 -10.798 1.00 91.44 121 ILE A C 1
ATOM 947 O O . ILE A 1 121 ? 15.490 -2.830 -10.809 1.00 91.44 121 ILE A O 1
ATOM 951 N N . HIS A 1 122 ? 16.129 -0.950 -9.768 1.00 91.00 122 HIS A N 1
ATOM 952 C CA . HIS A 1 122 ? 15.376 -1.167 -8.541 1.00 91.00 122 HIS A CA 1
ATOM 953 C C . HIS A 1 122 ? 13.863 -1.115 -8.784 1.00 91.00 122 HIS A C 1
ATOM 955 O O . HIS A 1 122 ? 13.145 -2.057 -8.451 1.00 91.00 122 HIS A O 1
ATOM 961 N N . THR A 1 123 ? 13.386 -0.077 -9.479 1.00 94.69 123 THR A N 1
ATOM 962 C CA . THR A 1 123 ? 11.978 0.035 -9.885 1.00 94.69 123 THR A CA 1
ATOM 963 C C . THR A 1 123 ? 11.542 -1.145 -10.751 1.00 94.69 123 THR A C 1
ATOM 965 O O . THR A 1 123 ? 10.470 -1.712 -10.539 1.00 94.69 123 THR A O 1
ATOM 968 N N . GLN A 1 124 ? 12.374 -1.542 -11.717 1.00 94.62 124 GLN A N 1
ATOM 969 C CA . GLN A 1 124 ? 12.085 -2.691 -12.576 1.00 94.62 124 GLN A CA 1
ATOM 970 C C . GLN A 1 124 ? 12.092 -4.012 -11.793 1.00 94.62 124 GLN A C 1
ATOM 972 O O . GLN A 1 124 ? 11.226 -4.853 -12.021 1.00 94.62 124 GLN A O 1
ATOM 977 N N . ALA A 1 125 ? 13.012 -4.192 -10.841 1.00 94.06 125 ALA A N 1
ATOM 978 C CA . ALA A 1 125 ? 13.061 -5.378 -9.990 1.00 94.06 125 ALA A CA 1
ATOM 979 C C . ALA A 1 125 ? 11.793 -5.512 -9.137 1.00 94.06 125 ALA A C 1
ATOM 981 O O . ALA A 1 125 ? 11.174 -6.575 -9.138 1.00 94.06 125 ALA A O 1
ATOM 982 N N . ARG A 1 126 ? 11.338 -4.429 -8.496 1.00 95.12 126 ARG A N 1
ATOM 983 C CA . ARG A 1 126 ? 10.066 -4.418 -7.755 1.00 95.12 126 ARG A CA 1
ATOM 984 C C . ARG A 1 126 ? 8.868 -4.734 -8.635 1.00 95.12 126 ARG A C 1
ATOM 986 O O . ARG A 1 126 ? 8.013 -5.530 -8.246 1.00 95.12 126 ARG A O 1
ATOM 993 N N . ALA A 1 127 ? 8.820 -4.149 -9.833 1.00 96.69 127 ALA A N 1
ATOM 994 C CA . ALA A 1 127 ? 7.754 -4.435 -10.786 1.00 96.69 127 ALA A CA 1
ATOM 995 C C . ALA A 1 127 ? 7.750 -5.918 -11.191 1.00 96.69 127 ALA A C 1
ATOM 997 O O . ALA A 1 127 ? 6.695 -6.546 -11.215 1.00 96.69 127 ALA A O 1
ATOM 998 N N . SER A 1 128 ? 8.931 -6.493 -11.438 1.00 96.81 128 SER A N 1
ATOM 999 C CA . SER A 1 128 ? 9.090 -7.914 -11.756 1.00 96.81 128 SER A CA 1
ATOM 1000 C C . SER A 1 128 ? 8.666 -8.813 -10.596 1.00 96.81 128 SER A C 1
ATOM 1002 O O . SER A 1 128 ? 7.965 -9.792 -10.823 1.00 96.81 128 SER A O 1
ATOM 1004 N N . ASN A 1 129 ? 9.062 -8.488 -9.364 1.00 95.62 129 ASN A N 1
ATOM 1005 C CA . ASN A 1 129 ? 8.695 -9.254 -8.169 1.00 95.62 129 ASN A CA 1
ATOM 1006 C C . ASN A 1 129 ? 7.192 -9.198 -7.879 1.00 95.62 129 ASN A C 1
ATOM 1008 O O . ASN A 1 129 ? 6.665 -10.088 -7.224 1.00 95.62 129 ASN A O 1
ATOM 1012 N N . SER A 1 130 ? 6.509 -8.163 -8.372 1.00 96.38 130 SER A N 1
ATOM 1013 C CA . SER A 1 130 ? 5.067 -7.982 -8.201 1.00 96.38 130 SER A CA 1
ATOM 1014 C C . SER A 1 130 ? 4.218 -8.696 -9.259 1.00 96.38 130 SER A C 1
ATOM 1016 O O . SER A 1 130 ? 2.992 -8.692 -9.167 1.00 96.38 130 SER A O 1
ATOM 1018 N N . LEU A 1 131 ? 4.846 -9.319 -10.263 1.00 93.38 131 LEU A N 1
ATOM 1019 C CA . LEU A 1 131 ? 4.185 -10.207 -11.221 1.00 93.38 131 LEU A CA 1
ATOM 1020 C C . LEU A 1 131 ? 4.173 -11.643 -10.672 1.00 93.38 131 LEU A C 1
ATOM 1022 O O . LEU A 1 131 ? 5.028 -12.455 -11.031 1.00 93.38 131 LEU A O 1
ATOM 1026 N N . VAL A 1 132 ? 3.207 -11.936 -9.796 1.00 82.31 132 VAL A N 1
ATOM 1027 C CA . VAL A 1 132 ? 3.022 -13.242 -9.126 1.00 82.31 132 VAL A CA 1
ATOM 1028 C C . VAL A 1 132 ? 1.750 -13.972 -9.542 1.00 82.31 132 VAL A C 1
ATOM 1030 O O . VAL A 1 132 ? 0.779 -13.310 -9.976 1.00 82.31 132 VAL A O 1
#